Protein AF-A0A969JPN0-F1 (afdb_monomer)

Foldseek 3Di:
DPQAPDPVRCVVQWDKDFDDDDNDTAKIKIFPHGDPQDTEIDIDGDPDDPDDPPVLVRVLVVVVVCVVVVHDHDYDQPDVVSVVSCVVNPDDDPDDDDDDDDDDDPVVVVVVVVVVVVVVVVVVD

Sequence (125 aa):
MVNFSSPHDFVERGFGYCVLYGEDIVSIASTFAVCKRESKSKSTRRRNTRAKGWQQQQARNWLSTRLENGLDPNWDAATEKSGSLAKKLGYTPQGTYTMIAYIKIRSFYWLLYSLRMIRKAFRNR

Nearest PDB structures (foldseek):
  3g3s-assembly1_A  TM=9.272E-01  e=4.070E-05  Streptococcus suis 89/1591
  7b3a-assembly1_A  TM=8.848E-01  e=1.261E-04  Paenibacillus larvae subsp. larvae
  6wqc-assembly1_A  TM=7.894E-01  e=1.451E-01  Legionella hackeliae
  7wx7-assembly1_A  TM=6.870E-01  e=1.893E-01  Legionella pneumophila
  8xbp-assembly1_Q  TM=7.457E-01  e=1.140E+00  Arabidopsis thaliana

Structure (mmCIF, N/CA/C/O backbone):
data_AF-A0A969JPN0-F1
#
_entry.id   AF-A0A969JPN0-F1
#
loop_
_atom_site.group_PDB
_atom_site.id
_atom_site.type_symbol
_atom_site.label_atom_id
_atom_site.label_alt_id
_atom_site.label_comp_id
_atom_site.label_asym_id
_atom_site.label_entity_id
_atom_site.label_seq_id
_atom_site.pdbx_PDB_ins_code
_atom_site.Cartn_x
_atom_site.Cartn_y
_atom_site.Cartn_z
_atom_site.occupancy
_atom_site.B_iso_or_equiv
_atom_site.auth_seq_id
_atom_site.auth_comp_id
_atom_site.auth_asym_id
_atom_site.auth_atom_id
_atom_site.pdbx_PDB_model_num
ATOM 1 N N . MET A 1 1 ? -4.122 11.412 -9.863 1.00 44.19 1 MET A N 1
ATOM 2 C CA . MET A 1 1 ? -3.870 10.025 -10.299 1.00 44.19 1 MET A CA 1
ATOM 3 C C . MET A 1 1 ? -5.168 9.276 -10.112 1.00 44.19 1 MET A C 1
ATOM 5 O O . MET A 1 1 ? -5.619 9.178 -8.977 1.00 44.19 1 MET A O 1
ATOM 9 N N . VAL A 1 2 ? -5.803 8.867 -11.207 1.00 50.47 2 VAL A N 1
ATOM 10 C CA . VAL A 1 2 ? -6.911 7.910 -11.162 1.00 50.47 2 VAL A CA 1
ATOM 11 C C . VAL A 1 2 ? -6.283 6.587 -11.572 1.00 50.47 2 VAL A C 1
ATOM 13 O O . VAL A 1 2 ? -5.691 6.509 -12.644 1.00 50.47 2 VAL A O 1
ATOM 16 N N . ASN A 1 3 ? -6.281 5.608 -10.672 1.00 69.88 3 ASN A N 1
ATOM 17 C CA . ASN A 1 3 ? -5.551 4.357 -10.895 1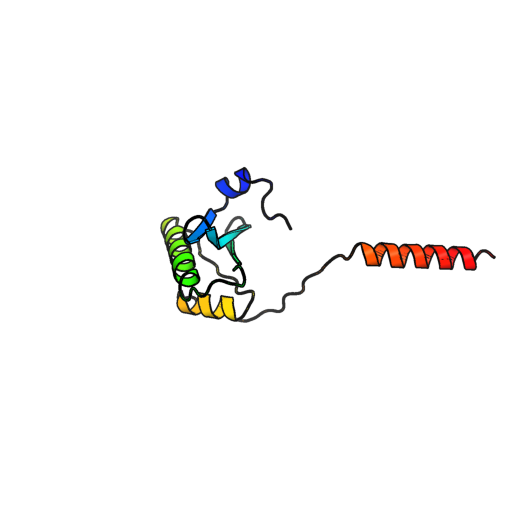.00 69.88 3 ASN A CA 1
ATOM 18 C C . ASN A 1 3 ? -6.358 3.329 -11.707 1.00 69.88 3 ASN A C 1
ATOM 20 O O . ASN A 1 3 ? -5.810 2.312 -12.115 1.00 69.88 3 ASN A O 1
ATOM 24 N N . PHE A 1 4 ? -7.637 3.623 -11.950 1.00 78.06 4 PHE A N 1
ATOM 25 C CA . PHE A 1 4 ? -8.586 2.818 -12.713 1.00 78.06 4 PHE A CA 1
ATOM 26 C C . PHE A 1 4 ? -9.398 3.737 -13.623 1.00 78.06 4 PHE A C 1
ATOM 28 O O . PHE A 1 4 ? -9.657 4.890 -13.273 1.00 78.06 4 PHE A O 1
ATOM 35 N N . SER A 1 5 ? -9.789 3.235 -14.784 1.00 82.62 5 SER A N 1
ATOM 36 C CA . SER A 1 5 ? -10.518 3.995 -15.805 1.00 82.62 5 SER A CA 1
ATOM 37 C C . SER A 1 5 ? -11.986 4.207 -15.427 1.00 82.62 5 SER A C 1
ATOM 39 O O . SER A 1 5 ? -12.606 5.171 -15.870 1.00 82.62 5 SER A O 1
ATOM 41 N N . SER A 1 6 ? -12.548 3.322 -14.600 1.00 85.06 6 SER A N 1
ATOM 42 C CA . SER A 1 6 ? -13.929 3.380 -14.116 1.00 85.06 6 SER A CA 1
ATOM 43 C C . SER A 1 6 ? -14.110 2.524 -12.848 1.00 85.06 6 SER A C 1
ATOM 45 O O . SER A 1 6 ? -13.222 1.741 -12.499 1.00 85.06 6 SER A O 1
ATOM 47 N N . PRO A 1 7 ? -15.252 2.626 -12.143 1.00 83.19 7 PRO A N 1
ATOM 48 C CA . PRO A 1 7 ? -15.586 1.692 -11.067 1.00 83.19 7 PRO A CA 1
ATOM 49 C C . PRO A 1 7 ? -15.673 0.236 -11.544 1.00 83.19 7 PRO A C 1
ATOM 51 O O . PRO A 1 7 ? -15.237 -0.657 -10.830 1.00 83.19 7 PRO A O 1
ATOM 54 N N . HIS A 1 8 ? -16.177 0.001 -12.761 1.00 84.88 8 HIS A N 1
ATOM 55 C CA . HIS A 1 8 ? -16.235 -1.337 -13.361 1.00 84.88 8 HIS A CA 1
ATOM 56 C C . HIS A 1 8 ? -14.832 -1.927 -13.531 1.00 84.88 8 HIS A C 1
ATOM 58 O O . HIS A 1 8 ? -14.556 -3.042 -13.108 1.00 84.88 8 HIS A O 1
ATOM 64 N N . ASP A 1 9 ? -13.915 -1.114 -14.050 1.00 81.81 9 ASP A N 1
ATOM 65 C CA . ASP A 1 9 ? -12.512 -1.468 -14.243 1.00 81.81 9 ASP A CA 1
ATOM 66 C C . ASP A 1 9 ? -11.788 -1.779 -12.914 1.00 81.81 9 ASP A C 1
ATOM 68 O O . ASP A 1 9 ? -10.900 -2.631 -12.860 1.00 81.81 9 ASP A O 1
ATOM 72 N N . PHE A 1 10 ? -12.193 -1.132 -11.813 1.00 82.00 10 PHE A N 1
ATOM 73 C CA . PHE A 1 10 ? -11.730 -1.482 -10.466 1.00 82.00 10 PHE A CA 1
ATOM 74 C C . PHE A 1 10 ? -12.276 -2.828 -9.986 1.00 82.00 10 PHE A C 1
ATOM 76 O O . PHE A 1 10 ? -11.529 -3.579 -9.369 1.00 82.00 10 PHE A O 1
ATOM 83 N N . VAL A 1 11 ? -13.549 -3.130 -10.249 1.00 83.38 11 VAL A N 1
ATOM 84 C CA . VAL A 1 11 ? -14.185 -4.395 -9.842 1.00 83.38 11 VAL A CA 1
ATOM 85 C C . VAL A 1 11 ? -13.606 -5.580 -10.618 1.00 83.38 11 VAL A C 1
ATOM 87 O O . VAL A 1 11 ? -13.413 -6.643 -10.040 1.00 83.38 11 VAL A O 1
ATOM 90 N N . GLU A 1 12 ? -13.286 -5.399 -11.901 1.00 82.50 12 GLU A N 1
ATOM 91 C CA . GLU A 1 12 ? -12.718 -6.461 -12.742 1.00 82.50 12 GLU A CA 1
ATOM 92 C C . GLU A 1 12 ? -11.255 -6.776 -12.420 1.00 82.50 12 GLU A C 1
ATOM 94 O O . GLU A 1 12 ? -10.840 -7.931 -12.480 1.00 82.50 12 GLU A O 1
ATOM 99 N N . ARG A 1 13 ? -10.442 -5.751 -12.131 1.00 77.50 13 ARG A N 1
ATOM 100 C CA . ARG A 1 13 ? -8.976 -5.904 -12.028 1.00 77.50 13 ARG A CA 1
ATOM 101 C C . ARG A 1 13 ? -8.431 -5.728 -10.619 1.00 77.50 13 ARG A C 1
ATOM 103 O O . ARG A 1 13 ? -7.261 -6.015 -10.369 1.00 77.50 13 ARG A O 1
ATOM 110 N N . GLY A 1 14 ? -9.235 -5.191 -9.716 1.00 79.19 14 GLY A N 1
ATOM 111 C CA . GLY A 1 14 ? -8.857 -4.870 -8.354 1.00 79.19 14 GLY A CA 1
ATOM 112 C C . GLY A 1 14 ? -9.861 -5.419 -7.356 1.00 79.19 14 GLY A C 1
ATOM 113 O O . GLY A 1 14 ? -10.819 -6.107 -7.675 1.00 79.19 14 GLY A O 1
ATOM 114 N N . PHE A 1 15 ? -9.596 -5.120 -6.097 1.00 75.56 15 PHE A N 1
ATOM 115 C CA . PHE A 1 15 ? -10.488 -5.430 -4.993 1.00 75.56 15 PHE A CA 1
ATOM 116 C C . PHE A 1 15 ? -10.136 -4.540 -3.805 1.00 75.56 15 PHE A C 1
ATOM 118 O O . PHE A 1 15 ? -9.047 -3.944 -3.735 1.00 75.56 15 PHE A O 1
ATOM 125 N N . GLY A 1 16 ? -11.062 -4.434 -2.861 1.00 75.12 16 GLY A N 1
ATOM 126 C CA . GLY A 1 16 ? -10.858 -3.692 -1.632 1.00 75.12 16 GLY A CA 1
ATOM 127 C C . GLY A 1 16 ? -11.784 -4.167 -0.529 1.00 75.12 16 GLY A C 1
ATOM 128 O O . GLY A 1 16 ? -12.844 -4.726 -0.779 1.00 75.12 16 GLY A O 1
ATOM 129 N N . TYR A 1 17 ? -11.363 -3.911 0.699 1.00 72.69 17 TYR A N 1
ATOM 130 C CA . TYR A 1 17 ? -12.124 -4.171 1.905 1.00 72.69 17 TYR A CA 1
ATOM 131 C C . TYR A 1 17 ? -12.330 -2.861 2.639 1.00 72.69 17 TYR A C 1
ATOM 133 O O . TYR A 1 17 ? -11.481 -1.964 2.606 1.00 72.69 17 TYR A O 1
ATOM 141 N N . CYS A 1 18 ? -13.446 -2.770 3.341 1.00 77.56 18 CYS A N 1
ATOM 142 C CA . CYS A 1 18 ? -13.673 -1.716 4.306 1.00 77.56 18 CYS A CA 1
ATOM 143 C C . CYS A 1 18 ? -14.083 -2.325 5.641 1.00 77.56 18 CYS A C 1
ATOM 145 O O . CYS A 1 18 ? -14.470 -3.492 5.708 1.00 77.56 18 CYS A O 1
ATOM 147 N N . VAL A 1 19 ? -13.972 -1.540 6.710 1.00 75.56 19 VAL A N 1
ATOM 148 C CA . VAL A 1 19 ? -14.581 -1.898 7.991 1.00 75.56 19 VAL A CA 1
ATOM 149 C C . VAL A 1 19 ? -15.613 -0.853 8.339 1.00 75.56 19 VAL A C 1
ATOM 151 O O . VAL A 1 19 ? -15.331 0.350 8.290 1.00 75.56 19 VAL A O 1
ATOM 154 N N . LEU A 1 20 ? -16.787 -1.356 8.698 1.00 78.25 20 LEU A N 1
ATOM 155 C CA . LEU A 1 20 ? -17.931 -0.592 9.148 1.00 78.25 20 LEU A CA 1
ATOM 156 C C . LEU A 1 20 ? -17.958 -0.543 10.679 1.00 78.25 20 LEU A C 1
ATOM 158 O O . LEU A 1 20 ? -17.640 -1.527 11.349 1.00 78.25 20 LEU A O 1
ATOM 162 N N . TYR A 1 21 ? -18.327 0.607 11.231 1.00 76.81 21 TYR A N 1
ATOM 163 C CA . TYR A 1 21 ? -18.724 0.756 12.628 1.00 76.81 21 TYR A CA 1
ATOM 164 C C . TYR A 1 21 ? -20.126 1.365 12.635 1.00 76.81 21 TYR A C 1
ATOM 166 O O . TYR A 1 21 ? -20.282 2.559 12.391 1.00 76.81 21 TYR A O 1
ATOM 174 N N . GLY A 1 22 ? -21.145 0.528 12.841 1.00 89.31 22 GLY A N 1
ATOM 175 C CA . GLY A 1 22 ? -22.522 0.895 12.504 1.00 89.31 22 GLY A CA 1
ATOM 176 C C . GLY A 1 22 ? -22.676 1.044 10.989 1.00 89.31 22 GLY A C 1
ATOM 177 O O . GLY A 1 22 ? -22.231 0.177 10.240 1.00 89.31 22 GLY A O 1
ATOM 178 N N . GLU A 1 23 ? -23.254 2.159 10.547 1.00 89.06 23 GLU A N 1
ATOM 179 C CA . GLU A 1 23 ? -23.403 2.497 9.122 1.00 89.06 23 GLU A CA 1
ATOM 180 C C . GLU A 1 23 ? -22.172 3.224 8.543 1.00 89.06 23 GLU A C 1
ATOM 182 O O . GLU A 1 23 ? -22.066 3.425 7.333 1.00 89.06 23 GLU A O 1
ATOM 187 N N . ASP A 1 24 ? -21.203 3.593 9.389 1.00 75.88 24 ASP A N 1
ATOM 188 C CA . ASP A 1 24 ? -20.049 4.391 8.983 1.00 75.88 24 ASP A CA 1
ATOM 189 C C . ASP A 1 24 ? -18.859 3.541 8.526 1.00 75.88 24 ASP A C 1
ATOM 191 O O . ASP A 1 24 ? -18.368 2.665 9.243 1.00 75.88 24 ASP A O 1
ATOM 195 N N . ILE A 1 25 ? -18.278 3.899 7.377 1.00 80.50 25 ILE A N 1
ATOM 196 C CA . ILE A 1 25 ? -16.986 3.362 6.931 1.00 80.50 25 ILE A CA 1
ATOM 197 C C . ILE A 1 25 ? -15.849 4.019 7.725 1.00 80.50 25 ILE A C 1
ATOM 199 O O . ILE A 1 25 ? -15.518 5.194 7.532 1.00 80.50 25 ILE A O 1
ATOM 203 N N . VAL A 1 26 ? -15.184 3.243 8.585 1.00 74.75 26 VAL A N 1
ATOM 204 C CA . VAL A 1 26 ? -14.099 3.741 9.456 1.00 74.75 26 VAL A CA 1
ATOM 205 C C . VAL A 1 26 ? -12.693 3.421 8.949 1.00 74.75 26 VAL A C 1
ATOM 207 O O . VAL A 1 26 ? -11.716 4.034 9.397 1.00 74.75 26 VAL A O 1
ATOM 210 N N . SER A 1 27 ? -12.563 2.479 8.012 1.00 64.12 27 SER A N 1
ATOM 211 C CA . SER A 1 27 ? -11.291 2.123 7.377 1.00 64.12 27 SER A CA 1
ATOM 212 C C . SER A 1 27 ? -11.514 1.480 6.015 1.00 64.12 27 SER A C 1
ATOM 214 O O . SER A 1 27 ? -12.497 0.773 5.829 1.00 64.12 27 SER A O 1
ATOM 216 N N . ILE A 1 28 ? -10.569 1.694 5.096 1.00 70.12 28 ILE A N 1
ATOM 217 C CA . ILE A 1 28 ? -10.548 1.072 3.768 1.00 70.12 28 ILE A CA 1
ATOM 218 C C . ILE A 1 28 ? -9.126 0.577 3.473 1.00 70.12 28 ILE A C 1
ATOM 220 O O . ILE A 1 28 ? -8.140 1.257 3.790 1.00 70.12 28 ILE A O 1
ATOM 224 N N . ALA A 1 29 ? -9.024 -0.587 2.843 1.00 69.69 29 ALA A N 1
ATOM 225 C CA . ALA A 1 29 ? -7.834 -1.084 2.169 1.00 69.69 29 ALA A CA 1
ATOM 226 C C . ALA A 1 29 ? -8.232 -1.466 0.742 1.00 69.69 29 ALA A C 1
ATOM 228 O O . ALA A 1 29 ? -9.058 -2.349 0.549 1.00 69.69 29 ALA A O 1
ATOM 229 N N . SER A 1 30 ? -7.674 -0.791 -0.259 1.00 75.25 30 SER A N 1
ATOM 230 C CA . SER A 1 30 ? -8.008 -1.050 -1.663 1.00 75.25 30 SER A CA 1
ATOM 231 C C . SER A 1 30 ? -6.763 -1.282 -2.498 1.00 75.25 30 SER A C 1
ATOM 233 O O . SER A 1 30 ? -5.656 -0.860 -2.136 1.00 75.25 30 SER A O 1
ATOM 235 N N . THR A 1 31 ? -6.961 -1.952 -3.628 1.00 70.88 31 THR A N 1
ATOM 236 C CA . THR A 1 31 ? -5.949 -2.059 -4.671 1.00 70.88 31 THR A CA 1
ATOM 237 C C . THR A 1 31 ? -5.652 -0.664 -5.213 1.00 70.88 31 THR A C 1
ATOM 239 O O . THR A 1 31 ? -6.516 0.013 -5.757 1.00 70.88 31 THR A O 1
ATOM 242 N N . PHE A 1 32 ? -4.420 -0.214 -5.011 1.00 65.94 32 PHE A N 1
ATOM 243 C CA . PHE A 1 32 ? -3.904 1.066 -5.460 1.00 65.94 32 PHE A CA 1
ATOM 244 C C . PHE A 1 32 ? -3.452 1.021 -6.916 1.00 65.94 32 PHE A C 1
ATOM 246 O O . PHE A 1 32 ? -3.670 1.993 -7.612 1.00 65.94 32 PHE A O 1
ATOM 253 N N . ALA A 1 33 ? -2.839 -0.056 -7.397 1.00 60.81 33 ALA A N 1
ATOM 254 C CA . ALA A 1 33 ? -2.430 -0.179 -8.799 1.00 60.81 33 ALA A CA 1
ATOM 255 C C . ALA A 1 33 ? -2.433 -1.650 -9.209 1.00 60.81 33 ALA A C 1
ATOM 257 O O . ALA A 1 33 ? -2.227 -2.497 -8.343 1.00 60.81 33 ALA A O 1
ATOM 258 N N . VAL A 1 34 ? -2.635 -1.934 -10.497 1.00 55.53 34 VAL A N 1
ATOM 259 C CA . VAL A 1 34 ? -2.584 -3.281 -11.087 1.00 55.53 34 VAL A CA 1
ATOM 260 C C . VAL A 1 34 ? -1.563 -3.274 -12.224 1.00 55.53 34 VAL A C 1
ATOM 262 O O . VAL A 1 34 ? -1.734 -2.559 -13.209 1.00 55.53 34 VAL A O 1
ATOM 265 N N . CYS A 1 35 ? -0.506 -4.065 -12.089 1.00 47.16 35 CYS A N 1
ATOM 266 C CA . CYS A 1 35 ? 0.473 -4.387 -13.125 1.00 47.16 35 CYS A CA 1
ATOM 267 C C . CYS A 1 35 ? 0.332 -5.871 -13.491 1.00 47.16 35 CYS A C 1
ATOM 269 O O . CYS A 1 35 ? -0.087 -6.666 -12.655 1.00 47.16 35 CYS A O 1
ATOM 271 N N . LYS A 1 36 ? 0.744 -6.270 -14.707 1.00 39.97 36 LYS A N 1
ATOM 272 C CA . LYS A 1 36 ? 0.642 -7.651 -15.249 1.00 39.97 36 LYS A CA 1
ATOM 273 C C . LYS A 1 36 ? 1.198 -8.778 -14.346 1.00 39.97 36 LYS A C 1
ATOM 275 O O . LYS A 1 36 ? 0.983 -9.941 -14.663 1.00 39.97 36 LYS A O 1
ATOM 280 N N . ARG A 1 37 ? 1.909 -8.454 -13.260 1.00 33.56 37 ARG A N 1
ATOM 281 C CA . ARG A 1 37 ? 2.405 -9.392 -12.238 1.00 33.56 37 ARG A CA 1
ATOM 282 C C . ARG A 1 37 ? 2.171 -8.957 -10.786 1.00 33.56 37 ARG A C 1
ATOM 284 O O . ARG A 1 37 ? 2.425 -9.747 -9.891 1.00 33.56 37 ARG A O 1
ATOM 291 N N . GLU A 1 38 ? 1.717 -7.730 -10.525 1.00 36.47 38 GLU A N 1
ATOM 292 C CA . GLU A 1 38 ? 1.737 -7.164 -9.170 1.00 36.47 38 GLU A CA 1
ATOM 293 C C . GLU A 1 38 ? 0.648 -6.115 -8.984 1.00 36.47 38 GLU A C 1
ATOM 295 O O . GLU A 1 38 ? 0.493 -5.217 -9.810 1.00 36.47 38 GLU A O 1
ATOM 300 N N . SER A 1 39 ? -0.053 -6.150 -7.856 1.00 39.25 39 SER A N 1
ATOM 301 C CA . SER A 1 39 ? -0.970 -5.078 -7.479 1.00 39.25 39 SER A CA 1
ATOM 302 C C . SER A 1 39 ? -0.600 -4.474 -6.123 1.00 39.25 39 SER A C 1
ATOM 304 O O . SER A 1 39 ? -0.384 -5.197 -5.154 1.00 39.25 39 SER A O 1
ATOM 306 N N . LYS A 1 40 ? -0.525 -3.145 -6.018 1.00 46.62 40 LYS A N 1
ATOM 307 C CA . LYS A 1 40 ? -0.141 -2.435 -4.776 1.00 46.62 40 LYS A CA 1
ATOM 308 C C . LYS A 1 40 ? -1.378 -2.121 -3.937 1.00 46.62 40 LYS A C 1
ATOM 310 O O . LYS A 1 40 ? -2.434 -1.919 -4.522 1.00 46.62 40 LYS A O 1
ATOM 315 N N . SER A 1 41 ? -1.291 -2.050 -2.607 1.00 47.81 41 SER A N 1
ATOM 316 C CA . SER A 1 41 ? -2.421 -1.684 -1.727 1.00 47.81 41 SER A CA 1
ATOM 317 C C . SER A 1 41 ? -2.217 -0.316 -1.067 1.00 47.81 41 SER A C 1
ATOM 319 O O . SER A 1 41 ? -1.092 0.097 -0.786 1.00 47.81 41 SER A O 1
ATOM 321 N N . LYS A 1 42 ? -3.306 0.428 -0.833 1.00 43.38 42 LYS A N 1
ATOM 322 C CA . LYS A 1 42 ? -3.282 1.695 -0.083 1.00 43.38 42 LYS A CA 1
ATOM 323 C C . LYS A 1 42 ? -4.350 1.663 1.002 1.00 43.38 42 LYS A C 1
ATOM 325 O O . LYS A 1 42 ? -5.526 1.437 0.720 1.00 43.38 42 LYS A O 1
ATOM 330 N N . SER A 1 43 ? -3.930 1.900 2.244 1.00 47.66 43 SER A N 1
ATOM 331 C CA . SER A 1 43 ? -4.820 2.030 3.398 1.00 47.66 43 SER A CA 1
ATOM 332 C C . SER A 1 43 ? -4.865 3.484 3.865 1.00 47.66 43 SER A C 1
ATOM 334 O O . SER A 1 43 ? -3.829 4.130 4.035 1.00 47.66 43 SER A O 1
ATOM 336 N N . THR A 1 44 ? -6.071 4.011 4.060 1.00 47.03 44 THR A N 1
ATOM 337 C CA . THR A 1 44 ? -6.320 5.380 4.537 1.00 47.03 44 THR A CA 1
ATOM 338 C C . THR A 1 44 ? -7.301 5.354 5.706 1.00 47.03 44 THR A C 1
ATOM 340 O O . THR A 1 44 ? -8.299 4.639 5.671 1.00 47.03 44 THR A O 1
ATOM 343 N N . ARG A 1 45 ? -7.013 6.142 6.753 1.00 46.09 45 ARG A N 1
ATOM 344 C CA . ARG A 1 45 ? -7.795 6.229 8.000 1.00 46.09 45 ARG A CA 1
ATOM 345 C C . ARG A 1 45 ? -8.399 7.626 8.161 1.00 46.09 45 ARG A C 1
ATOM 347 O O . ARG A 1 45 ? -7.692 8.618 7.984 1.00 46.09 45 ARG A O 1
ATOM 354 N N . ARG A 1 46 ? -9.666 7.711 8.585 1.00 40.97 46 ARG A N 1
ATOM 355 C CA . ARG A 1 46 ? -10.288 8.965 9.053 1.00 40.97 46 ARG A CA 1
ATOM 356 C C . ARG A 1 46 ? -9.818 9.268 10.487 1.00 40.97 46 ARG A C 1
ATOM 358 O O . ARG A 1 46 ? -9.776 8.384 11.335 1.00 40.97 46 ARG A O 1
ATOM 365 N N . ARG A 1 47 ? -9.431 10.520 10.752 1.00 43.00 47 ARG A N 1
ATOM 366 C CA . ARG A 1 47 ? -8.608 10.970 11.903 1.00 43.00 47 ARG A CA 1
ATOM 367 C C . ARG A 1 47 ? -9.155 10.661 13.311 1.00 43.00 47 ARG A C 1
ATOM 369 O O . ARG A 1 47 ? -8.382 10.752 14.253 1.00 43.00 47 ARG A O 1
ATOM 376 N N . ASN A 1 48 ? -10.433 10.295 13.459 1.00 41.88 48 ASN A N 1
ATOM 377 C CA . ASN A 1 48 ? -11.147 10.383 14.741 1.00 41.88 48 ASN A CA 1
ATOM 378 C C . ASN A 1 48 ? -11.573 9.067 15.410 1.00 41.88 48 ASN A C 1
ATOM 380 O O . ASN A 1 48 ? -12.165 9.103 16.482 1.00 41.88 48 ASN A O 1
ATOM 384 N N . THR A 1 49 ? -11.285 7.897 14.845 1.00 46.59 49 THR A N 1
ATOM 385 C CA . THR A 1 49 ? -11.679 6.635 15.494 1.00 46.59 49 THR A CA 1
ATOM 386 C C . THR A 1 49 ? -10.577 6.137 16.428 1.00 46.59 49 THR A C 1
ATOM 388 O O . THR A 1 49 ? -9.403 6.190 16.080 1.00 46.59 49 THR A O 1
ATOM 391 N N . ARG A 1 50 ? -10.921 5.646 17.627 1.00 46.19 50 ARG A N 1
ATOM 392 C CA . ARG A 1 50 ? -10.008 5.044 18.631 1.00 46.19 50 ARG A CA 1
ATOM 393 C C . ARG A 1 50 ? -9.747 3.543 18.398 1.00 46.19 50 ARG A C 1
ATOM 395 O O . ARG A 1 50 ? -9.287 2.846 19.293 1.00 46.19 50 ARG A O 1
ATOM 402 N N . ALA A 1 51 ? -10.012 3.013 17.205 1.00 48.59 51 ALA A N 1
ATOM 403 C CA . ALA A 1 51 ? -9.888 1.579 16.945 1.00 48.59 51 ALA A CA 1
ATOM 404 C C . ALA A 1 51 ? -8.417 1.171 16.713 1.00 48.59 51 ALA A C 1
ATOM 406 O O . ALA A 1 51 ? -7.825 1.466 15.662 1.00 48.59 51 ALA A O 1
ATOM 407 N N . LYS A 1 52 ? -7.807 0.531 17.717 1.00 50.41 52 LYS A N 1
ATOM 408 C CA . LYS A 1 52 ? -6.548 -0.223 17.602 1.00 50.41 52 LYS A CA 1
ATOM 409 C C . LYS A 1 52 ? -6.899 -1.633 17.088 1.00 50.41 52 LYS A C 1
ATOM 411 O O . LYS A 1 52 ? -7.778 -2.270 17.644 1.00 50.41 52 LYS A O 1
ATOM 416 N N . GLY A 1 53 ? -6.260 -2.100 16.009 1.00 57.62 53 GLY A N 1
ATOM 417 C CA . GLY A 1 53 ? -6.365 -3.494 15.523 1.00 57.62 53 GLY A CA 1
ATOM 418 C C . GLY A 1 53 ? -7.083 -3.717 14.181 1.00 57.62 53 GLY A C 1
ATOM 419 O O . GLY A 1 53 ? -6.769 -4.665 13.470 1.00 57.62 53 GLY A O 1
ATOM 420 N N . TRP A 1 54 ? -7.961 -2.811 13.747 1.00 63.12 54 TRP A N 1
ATOM 421 C CA . TRP A 1 54 ? -8.818 -3.038 12.567 1.00 63.12 54 TRP A CA 1
ATOM 422 C C . TRP A 1 54 ? -8.049 -3.011 11.239 1.00 63.12 54 TRP A C 1
ATOM 424 O O . TRP A 1 54 ? -8.406 -3.685 10.276 1.00 63.12 54 TRP A O 1
ATOM 434 N N . GLN A 1 55 ? -6.952 -2.254 11.191 1.00 61.28 55 GLN A N 1
ATOM 435 C CA . GLN A 1 55 ? -6.040 -2.244 10.044 1.00 61.28 55 GLN A CA 1
ATOM 436 C C . GLN A 1 55 ? -5.309 -3.579 9.892 1.00 61.28 55 GLN A C 1
ATOM 438 O O . GLN A 1 55 ? -5.070 -4.024 8.777 1.00 61.28 55 GLN A O 1
ATOM 443 N N . GLN A 1 56 ? -4.992 -4.234 11.011 1.00 65.06 56 GLN A N 1
ATOM 444 C CA . GLN A 1 56 ? -4.326 -5.529 11.002 1.00 65.06 56 GLN A CA 1
ATOM 445 C C . GLN A 1 56 ? -5.280 -6.629 10.543 1.00 65.06 56 GLN A C 1
ATOM 447 O O . GLN A 1 56 ? -4.881 -7.454 9.730 1.00 65.06 56 GLN A O 1
ATOM 452 N N . GLN A 1 57 ? -6.544 -6.599 10.977 1.00 72.00 57 GLN A N 1
ATOM 453 C CA . GLN A 1 57 ? -7.543 -7.558 10.502 1.00 72.00 57 GLN A CA 1
ATOM 454 C C . GLN A 1 57 ? -7.819 -7.412 8.999 1.00 72.00 57 GLN A C 1
ATOM 456 O O . GLN A 1 57 ? -7.795 -8.401 8.276 1.00 72.00 57 GLN A O 1
ATOM 461 N N . GLN A 1 58 ? -8.008 -6.185 8.502 1.00 68.00 58 GLN A N 1
ATOM 462 C CA . GLN A 1 58 ? -8.195 -5.955 7.061 1.00 68.00 58 GLN A CA 1
ATOM 463 C C . GLN A 1 58 ? -6.996 -6.409 6.238 1.00 68.00 58 GLN A C 1
ATOM 465 O O . GLN A 1 58 ? -7.166 -7.041 5.201 1.00 68.00 58 GLN A O 1
ATOM 470 N N . ALA A 1 59 ? -5.785 -6.085 6.692 1.00 68.06 59 ALA A N 1
ATOM 471 C CA . ALA A 1 59 ? -4.587 -6.461 5.965 1.00 68.06 59 ALA A CA 1
ATOM 472 C C . ALA A 1 59 ? -4.371 -7.984 5.960 1.00 68.06 59 ALA A C 1
ATOM 474 O O . ALA A 1 59 ? -3.906 -8.517 4.958 1.00 68.06 59 ALA A O 1
ATOM 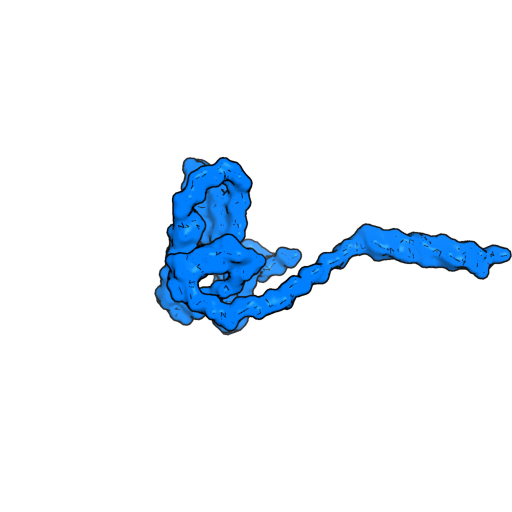475 N N . ARG A 1 60 ? -4.779 -8.691 7.025 1.00 75.69 60 ARG A N 1
ATOM 476 C CA . ARG A 1 60 ? -4.815 -10.162 7.064 1.00 75.69 60 ARG A CA 1
ATOM 477 C C . ARG A 1 60 ? -5.825 -10.744 6.077 1.00 75.69 60 ARG A C 1
ATOM 479 O O . ARG A 1 60 ? -5.452 -11.623 5.313 1.00 75.69 60 ARG A O 1
ATOM 486 N N . ASN A 1 61 ? -7.057 -10.232 6.038 1.00 75.06 61 ASN A N 1
ATOM 487 C CA . ASN A 1 61 ? -8.073 -10.715 5.091 1.00 75.06 61 ASN A CA 1
ATOM 488 C C . ASN A 1 61 ? -7.638 -10.496 3.632 1.00 75.06 61 ASN A C 1
ATOM 490 O O . ASN A 1 61 ? -7.789 -11.382 2.793 1.00 75.06 61 ASN A O 1
ATOM 494 N N . TRP A 1 62 ? -7.044 -9.335 3.342 1.00 72.06 62 TRP A N 1
ATOM 495 C CA . TRP A 1 62 ? -6.486 -9.028 2.026 1.00 72.06 62 TRP A CA 1
ATOM 496 C C . TRP A 1 62 ? -5.344 -9.976 1.642 1.00 72.06 62 TRP A C 1
ATOM 498 O O . TRP A 1 62 ? -5.298 -10.455 0.511 1.00 72.06 62 TRP A O 1
ATOM 508 N N . LEU A 1 63 ? -4.448 -10.268 2.590 1.00 76.06 63 LEU A N 1
ATOM 509 C CA . LEU A 1 63 ? -3.340 -11.197 2.391 1.00 76.06 63 LEU A CA 1
ATOM 510 C C . LEU A 1 63 ? -3.839 -12.621 2.116 1.00 76.06 63 LEU A C 1
ATOM 512 O O . LEU A 1 63 ? -3.402 -13.225 1.142 1.00 76.06 63 LEU A O 1
ATOM 516 N N . SER A 1 64 ? -4.785 -13.116 2.923 1.00 78.38 64 SER A N 1
ATOM 517 C CA . SER A 1 64 ? -5.395 -14.444 2.746 1.00 78.38 64 SER A CA 1
ATOM 518 C C . SER A 1 64 ? -6.003 -14.585 1.356 1.00 78.38 64 SER A C 1
ATOM 520 O O . SER A 1 64 ? -5.644 -15.488 0.610 1.00 78.38 64 SER A O 1
ATOM 522 N N . THR A 1 65 ? -6.814 -13.603 0.950 1.00 76.56 65 THR A N 1
ATOM 523 C CA . THR A 1 65 ? -7.494 -13.629 -0.352 1.00 76.56 65 THR A CA 1
ATOM 524 C C . THR A 1 65 ? -6.499 -13.650 -1.513 1.00 76.56 65 THR A C 1
ATOM 526 O O . THR A 1 65 ? -6.738 -14.301 -2.525 1.00 76.56 65 THR A O 1
ATOM 529 N N . ARG A 1 66 ? -5.358 -12.958 -1.406 1.00 71.06 66 ARG A N 1
ATOM 530 C CA . ARG A 1 66 ? -4.325 -13.027 -2.449 1.00 71.06 66 ARG A CA 1
ATOM 531 C C . ARG A 1 66 ? -3.658 -14.382 -2.537 1.00 71.06 66 ARG A C 1
ATOM 533 O O . ARG A 1 66 ? -3.517 -14.897 -3.641 1.00 71.06 66 ARG A O 1
ATOM 540 N N . LEU A 1 67 ? -3.262 -14.925 -1.391 1.00 79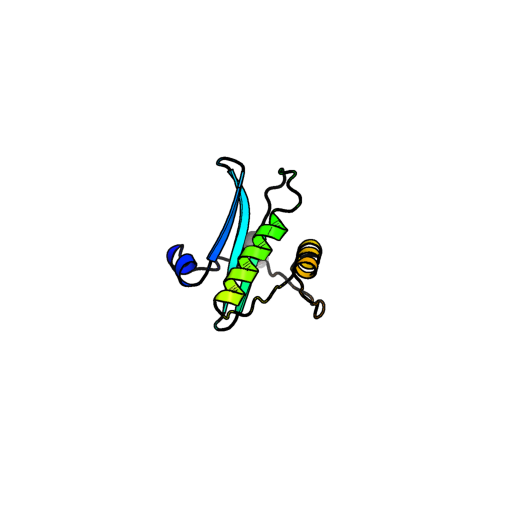.94 67 LEU A N 1
ATOM 541 C CA . LEU A 1 67 ? -2.600 -16.222 -1.326 1.00 79.94 67 LEU A CA 1
ATOM 542 C C . LEU A 1 67 ? -3.518 -17.329 -1.858 1.00 79.94 67 LEU A C 1
ATOM 544 O O . LEU A 1 67 ? -3.077 -18.145 -2.660 1.00 79.94 67 LEU A O 1
ATOM 548 N N . GLU A 1 68 ? -4.803 -17.297 -1.497 1.00 82.50 68 GLU A N 1
ATOM 549 C CA . GLU A 1 68 ? -5.828 -18.225 -1.998 1.00 82.50 68 GLU A CA 1
ATOM 550 C C . GLU A 1 68 ? -6.012 -18.144 -3.522 1.00 82.50 68 GLU A C 1
ATOM 552 O O . GLU A 1 68 ? -6.247 -19.159 -4.168 1.00 82.50 68 GLU A O 1
ATOM 557 N N . ASN A 1 69 ? -5.845 -16.957 -4.113 1.00 75.75 69 ASN A N 1
ATOM 558 C CA . ASN A 1 69 ? -5.930 -16.746 -5.562 1.00 75.75 69 ASN A CA 1
ATOM 559 C C . ASN A 1 69 ? -4.576 -16.893 -6.289 1.00 75.75 69 ASN A C 1
ATOM 561 O O . ASN A 1 69 ? -4.466 -16.523 -7.458 1.00 75.75 69 ASN A O 1
ATOM 565 N N . GLY A 1 70 ? -3.530 -17.393 -5.616 1.00 74.62 70 GLY A N 1
ATOM 566 C CA . GLY A 1 70 ? -2.201 -17.589 -6.210 1.00 74.62 70 GLY A CA 1
ATOM 567 C C . GLY A 1 70 ? -1.475 -16.290 -6.588 1.00 74.62 70 GLY A C 1
ATOM 568 O O . GLY A 1 70 ? -0.592 -16.302 -7.445 1.00 74.62 70 GLY A O 1
ATOM 569 N N . LEU A 1 71 ? -1.854 -15.161 -5.982 1.00 72.81 71 LEU A N 1
ATOM 570 C CA . LEU A 1 71 ? -1.288 -13.842 -6.260 1.00 72.81 71 LEU A CA 1
ATOM 571 C C . LEU A 1 71 ? -0.187 -13.489 -5.259 1.00 72.81 71 LEU A C 1
ATOM 573 O O . LEU A 1 71 ? -0.385 -13.600 -4.050 1.00 72.81 71 LEU A O 1
ATOM 577 N N . ASP A 1 72 ? 0.929 -12.952 -5.756 1.00 71.56 72 ASP A N 1
ATOM 578 C CA . ASP A 1 72 ? 2.016 -12.440 -4.918 1.00 71.56 72 ASP A CA 1
ATOM 579 C C . ASP A 1 72 ? 1.570 -11.166 -4.161 1.00 71.56 72 ASP A C 1
ATOM 581 O O . ASP A 1 72 ? 1.181 -10.151 -4.773 1.00 71.56 72 ASP A O 1
ATOM 585 N N . PRO A 1 73 ? 1.549 -11.178 -2.818 1.00 71.62 73 PRO A N 1
ATOM 586 C CA . PRO A 1 73 ? 1.048 -10.065 -2.037 1.00 71.62 73 PRO A CA 1
ATOM 587 C C . PRO A 1 73 ? 2.138 -9.021 -1.759 1.00 71.62 73 PRO A C 1
ATOM 589 O O . PRO A 1 73 ? 2.385 -8.656 -0.619 1.00 71.62 73 PRO A O 1
ATOM 592 N N . ASN A 1 74 ? 2.765 -8.466 -2.796 1.00 73.62 74 ASN A N 1
ATOM 593 C CA . ASN A 1 74 ? 3.797 -7.443 -2.601 1.00 73.62 74 ASN A CA 1
ATOM 594 C C . ASN A 1 74 ? 3.288 -6.219 -1.814 1.00 73.62 74 ASN A C 1
ATOM 596 O O . ASN A 1 74 ? 2.239 -5.638 -2.123 1.00 73.62 74 ASN A O 1
ATOM 600 N N . TRP A 1 75 ? 4.059 -5.816 -0.796 1.00 75.75 75 TRP A N 1
ATOM 601 C CA . TRP A 1 75 ? 3.729 -4.719 0.116 1.00 75.75 75 TRP A CA 1
ATOM 602 C C . TRP A 1 75 ? 4.776 -3.606 0.053 1.00 75.75 75 TRP A C 1
ATOM 604 O O . TRP A 1 75 ? 5.930 -3.793 0.426 1.00 75.75 75 TRP A O 1
ATOM 614 N N . ASP A 1 76 ? 4.3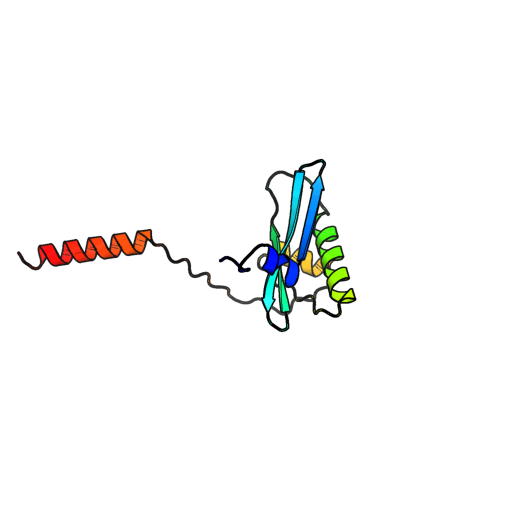44 -2.414 -0.356 1.00 79.94 76 ASP A N 1
ATOM 615 C CA . ASP A 1 76 ? 5.194 -1.230 -0.477 1.00 79.94 76 ASP A CA 1
ATOM 616 C C . ASP A 1 76 ? 4.854 -0.219 0.632 1.00 79.94 76 ASP A C 1
ATOM 618 O O . ASP A 1 76 ? 3.770 0.379 0.679 1.00 79.94 76 ASP A O 1
ATOM 622 N N . ALA A 1 77 ? 5.759 -0.082 1.600 1.00 79.00 77 ALA A N 1
ATOM 623 C CA . ALA A 1 77 ? 5.528 0.707 2.799 1.00 79.00 77 ALA A CA 1
ATOM 624 C C . ALA A 1 77 ? 5.908 2.182 2.595 1.00 79.00 77 ALA A C 1
ATOM 626 O O . ALA A 1 77 ? 7.004 2.609 2.936 1.00 79.00 77 ALA A O 1
ATOM 627 N N . ALA A 1 78 ? 4.947 3.001 2.159 1.00 76.38 78 ALA A N 1
ATOM 628 C CA . ALA A 1 78 ? 5.153 4.446 1.971 1.00 76.38 78 ALA A CA 1
ATOM 629 C C . ALA A 1 78 ? 5.417 5.252 3.268 1.00 76.38 78 ALA A C 1
ATOM 631 O O . ALA A 1 78 ? 5.744 6.433 3.206 1.00 76.38 78 ALA A O 1
ATOM 632 N N . THR A 1 79 ? 5.207 4.662 4.450 1.00 75.69 79 THR A N 1
ATOM 633 C CA . THR A 1 79 ? 5.451 5.301 5.758 1.00 75.69 79 THR A CA 1
ATOM 634 C C . THR A 1 79 ? 5.903 4.265 6.783 1.00 75.69 79 THR A C 1
ATOM 636 O O . THR A 1 79 ? 5.531 3.094 6.683 1.00 75.69 79 THR A O 1
ATOM 639 N N . GLU A 1 80 ? 6.600 4.694 7.840 1.00 78.31 80 GLU A N 1
ATOM 640 C CA . GLU A 1 80 ? 7.012 3.817 8.952 1.00 78.31 80 GLU A CA 1
ATOM 641 C C . GLU A 1 80 ? 5.834 3.096 9.625 1.00 78.31 80 GLU A C 1
ATOM 643 O O . GLU A 1 80 ? 5.950 1.942 10.042 1.00 78.31 80 GLU A O 1
ATOM 648 N N . LYS A 1 81 ? 4.664 3.747 9.692 1.00 72.94 81 LYS A N 1
ATOM 649 C CA . LYS A 1 81 ? 3.432 3.133 10.212 1.00 72.94 81 LYS A CA 1
ATOM 650 C C . LYS A 1 81 ? 2.965 1.976 9.326 1.00 72.94 81 LYS A C 1
ATOM 652 O O . LYS A 1 81 ? 2.584 0.934 9.856 1.00 72.94 81 LYS A O 1
ATOM 657 N N . SER A 1 82 ? 3.033 2.136 8.001 1.00 71.12 82 SER A N 1
ATOM 658 C CA . SER A 1 82 ? 2.754 1.051 7.047 1.00 71.12 82 SER A CA 1
ATOM 659 C C . SER A 1 82 ? 3.795 -0.065 7.160 1.00 71.12 82 SER A C 1
ATOM 661 O O . SER A 1 82 ? 3.431 -1.236 7.223 1.00 71.12 82 SER A O 1
ATOM 663 N N . GLY A 1 83 ? 5.079 0.282 7.299 1.00 81.69 83 GLY A N 1
ATOM 664 C CA . GLY A 1 83 ? 6.154 -0.697 7.492 1.00 81.69 83 GLY A CA 1
ATOM 665 C C . GLY A 1 83 ? 5.989 -1.510 8.778 1.00 81.69 83 GLY A C 1
ATOM 666 O O . GLY A 1 83 ? 6.155 -2.727 8.781 1.00 81.69 83 GLY A O 1
ATOM 667 N N . SER A 1 84 ? 5.573 -0.863 9.867 1.00 79.19 84 SER A N 1
ATOM 668 C CA . SER A 1 84 ? 5.266 -1.531 11.139 1.00 79.19 84 SER A CA 1
ATOM 669 C C . SER A 1 84 ? 4.081 -2.493 11.023 1.00 79.19 84 SER A C 1
ATOM 671 O O . SER A 1 84 ? 4.062 -3.529 11.686 1.00 79.19 84 SER A O 1
ATOM 673 N N . LEU A 1 85 ? 3.090 -2.168 10.187 1.00 75.00 85 LEU A N 1
ATOM 674 C CA . LEU A 1 85 ? 1.973 -3.061 9.891 1.00 75.00 85 LEU A CA 1
ATOM 675 C C . LEU A 1 85 ? 2.429 -4.255 9.042 1.00 75.00 85 LEU A C 1
ATOM 677 O O . LEU A 1 85 ? 2.094 -5.383 9.388 1.00 75.00 85 LEU A O 1
ATOM 681 N N . ALA A 1 86 ? 3.240 -4.024 8.006 1.00 80.62 86 ALA A N 1
ATOM 682 C CA . ALA A 1 86 ? 3.799 -5.079 7.159 1.00 80.62 86 ALA A CA 1
ATOM 683 C C . ALA A 1 86 ? 4.604 -6.100 7.979 1.00 80.62 86 ALA A C 1
ATOM 685 O O . ALA A 1 86 ? 4.369 -7.302 7.882 1.00 80.62 86 ALA A O 1
ATOM 686 N N . LYS A 1 87 ? 5.465 -5.636 8.894 1.00 83.56 87 LYS A N 1
ATOM 687 C CA . LYS A 1 87 ? 6.209 -6.527 9.804 1.00 83.56 87 LYS A CA 1
ATOM 688 C C . LYS A 1 87 ? 5.280 -7.425 10.632 1.00 83.56 87 LYS A C 1
ATOM 690 O O . LYS A 1 87 ? 5.524 -8.617 10.761 1.00 83.56 87 LYS A O 1
ATOM 695 N N . LYS A 1 88 ? 4.170 -6.883 11.146 1.00 81.00 88 LYS A N 1
ATOM 696 C CA . LYS A 1 88 ? 3.163 -7.651 11.911 1.00 81.00 88 LYS A CA 1
ATOM 697 C C . LYS A 1 88 ? 2.371 -8.660 11.072 1.00 81.00 88 LYS A C 1
ATOM 699 O O . LYS A 1 88 ? 1.669 -9.491 11.646 1.00 81.00 88 LYS A O 1
ATOM 704 N N . LEU A 1 89 ? 2.424 -8.546 9.748 1.00 78.56 89 LEU A N 1
ATOM 705 C CA . LEU A 1 89 ? 1.791 -9.464 8.799 1.00 78.56 89 LEU A CA 1
ATOM 706 C C . LEU A 1 89 ? 2.758 -10.545 8.296 1.00 78.56 89 LEU A C 1
ATOM 708 O O . LEU A 1 89 ? 2.331 -11.401 7.535 1.00 78.56 89 LEU A O 1
ATOM 712 N N . GLY A 1 90 ? 4.024 -10.520 8.728 1.00 85.25 90 GLY A N 1
ATOM 713 C CA . GLY A 1 90 ? 5.035 -11.511 8.349 1.00 85.25 90 GLY A CA 1
ATOM 714 C C . GLY A 1 90 ? 5.963 -11.087 7.208 1.00 85.25 90 GLY A C 1
ATOM 715 O O . GLY A 1 90 ? 6.761 -11.900 6.762 1.00 85.25 90 GLY A O 1
ATOM 716 N N . TYR A 1 91 ? 5.904 -9.833 6.742 1.00 84.56 91 TYR A N 1
ATOM 717 C CA . TYR A 1 91 ? 6.824 -9.351 5.706 1.00 84.56 91 TYR A CA 1
ATOM 718 C C . TYR A 1 91 ? 8.211 -9.037 6.269 1.00 84.56 91 TYR A C 1
ATOM 720 O O . TYR A 1 91 ? 8.346 -8.370 7.301 1.00 84.56 91 TYR A O 1
ATOM 728 N N . THR A 1 92 ? 9.239 -9.417 5.510 1.00 89.06 92 THR A N 1
ATOM 729 C CA . THR A 1 92 ? 10.636 -9.054 5.771 1.00 89.06 92 THR A CA 1
ATOM 730 C C . THR A 1 92 ? 11.013 -7.799 4.974 1.00 89.06 92 THR A C 1
ATOM 732 O O . THR A 1 92 ? 10.878 -7.804 3.749 1.00 89.06 92 THR A O 1
ATOM 735 N N . PRO A 1 93 ? 11.496 -6.715 5.617 1.00 86.19 93 PRO A N 1
ATOM 736 C CA . PRO A 1 93 ? 11.936 -5.515 4.906 1.00 86.19 93 PRO A CA 1
ATOM 737 C C . PRO A 1 93 ? 13.130 -5.811 3.991 1.00 86.19 93 PRO A C 1
ATOM 739 O O . PRO A 1 93 ? 14.113 -6.385 4.446 1.00 86.19 93 PRO A O 1
ATOM 742 N N . GLN A 1 94 ? 13.066 -5.368 2.734 1.00 87.00 94 GLN A N 1
ATOM 743 C CA . GLN A 1 94 ? 14.153 -5.531 1.753 1.00 87.00 94 GLN A CA 1
ATOM 744 C C . GLN A 1 94 ? 15.075 -4.302 1.647 1.00 87.00 94 GLN A C 1
ATOM 746 O O . GLN A 1 94 ? 16.116 -4.360 1.006 1.00 87.00 94 GLN A O 1
ATOM 751 N N . GLY A 1 95 ? 14.707 -3.183 2.276 1.00 85.50 95 GLY A N 1
ATOM 752 C CA . GLY A 1 95 ? 15.482 -1.945 2.256 1.00 85.50 95 GLY A CA 1
ATOM 753 C C . GLY A 1 95 ? 14.595 -0.708 2.194 1.00 85.50 95 GLY A C 1
ATOM 754 O O . GLY A 1 95 ? 13.367 -0.795 2.265 1.00 85.50 95 GLY A O 1
ATOM 755 N N . THR A 1 96 ? 15.228 0.453 2.071 1.00 86.06 96 THR A N 1
ATOM 756 C CA . THR A 1 96 ? 14.563 1.739 1.846 1.00 86.06 96 THR A CA 1
ATOM 757 C C . THR A 1 96 ? 15.032 2.328 0.522 1.00 86.06 96 THR A C 1
ATOM 759 O O . THR A 1 96 ? 16.130 2.040 0.050 1.00 86.06 96 THR A O 1
ATOM 762 N N . TYR A 1 97 ? 14.192 3.151 -0.095 1.00 82.19 97 TYR A N 1
ATOM 763 C CA . TYR A 1 97 ? 14.532 3.863 -1.321 1.00 82.19 97 TYR A CA 1
ATOM 764 C C . TYR A 1 97 ? 13.975 5.285 -1.270 1.00 82.19 97 TYR A C 1
ATOM 766 O O . TYR A 1 97 ? 12.999 5.571 -0.570 1.00 82.19 97 TYR A O 1
ATOM 774 N N . THR A 1 98 ? 14.595 6.195 -2.017 1.00 84.12 98 THR A N 1
ATOM 775 C CA . THR A 1 98 ? 14.128 7.578 -2.118 1.00 84.12 98 THR A CA 1
ATOM 776 C C . THR A 1 98 ? 12.966 7.665 -3.103 1.00 84.12 98 THR A C 1
ATOM 778 O O . THR A 1 98 ? 13.108 7.332 -4.277 1.00 84.12 98 THR A O 1
ATOM 781 N N . MET A 1 99 ? 11.816 8.156 -2.641 1.00 80.94 99 MET A N 1
ATOM 782 C CA . MET A 1 99 ? 10.688 8.501 -3.504 1.00 80.94 99 MET A CA 1
ATOM 783 C C . MET A 1 99 ? 10.644 10.018 -3.714 1.00 80.94 99 MET A C 1
ATOM 785 O O . MET A 1 99 ? 10.575 10.778 -2.751 1.00 80.94 99 MET A O 1
ATOM 789 N N . ILE A 1 100 ? 10.613 10.456 -4.973 1.00 79.94 100 ILE A N 1
ATOM 790 C CA . ILE A 1 100 ? 10.401 11.861 -5.341 1.00 79.94 100 ILE A CA 1
ATOM 791 C C . ILE A 1 100 ? 8.997 11.999 -5.934 1.00 79.94 100 ILE A C 1
ATOM 793 O O . ILE A 1 100 ? 8.651 11.318 -6.898 1.00 79.94 100 ILE A O 1
ATOM 797 N N . ALA A 1 101 ? 8.180 12.888 -5.370 1.00 72.62 101 ALA A N 1
ATOM 798 C CA . ALA A 1 101 ? 6.856 13.203 -5.897 1.00 72.62 101 ALA A CA 1
ATOM 799 C C . ALA A 1 101 ? 6.910 14.497 -6.719 1.00 72.62 101 ALA A C 1
ATOM 801 O O . ALA A 1 101 ? 7.120 15.579 -6.172 1.00 72.62 101 ALA A O 1
ATOM 802 N N . TYR A 1 102 ? 6.687 14.403 -8.033 1.00 73.12 102 TYR A N 1
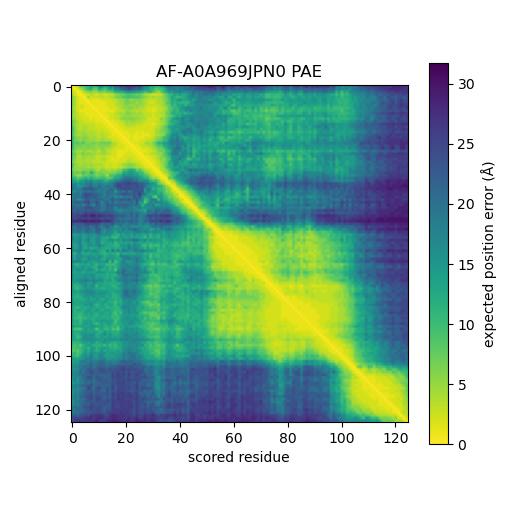ATOM 803 C CA . TYR A 1 102 ? 6.542 15.586 -8.879 1.00 73.12 102 TYR A CA 1
ATOM 804 C C . TYR A 1 102 ? 5.093 16.079 -8.853 1.00 73.12 102 TYR A C 1
ATOM 806 O O . TYR A 1 102 ? 4.187 15.427 -9.375 1.00 73.12 102 TYR A O 1
ATOM 814 N N 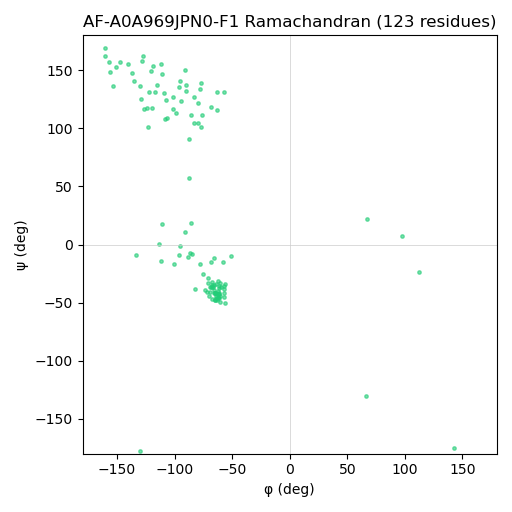. ILE A 1 103 ? 4.868 17.248 -8.254 1.00 69.62 103 ILE A N 1
ATOM 815 C CA . ILE A 1 103 ? 3.554 17.892 -8.210 1.00 69.62 103 ILE A CA 1
ATOM 816 C C . ILE A 1 103 ? 3.584 19.081 -9.169 1.00 69.62 103 ILE A C 1
ATOM 818 O O . ILE A 1 103 ? 4.236 20.092 -8.918 1.00 69.62 103 ILE A O 1
ATOM 822 N N . LYS A 1 104 ? 2.873 18.968 -10.293 1.00 63.59 104 LYS A N 1
ATOM 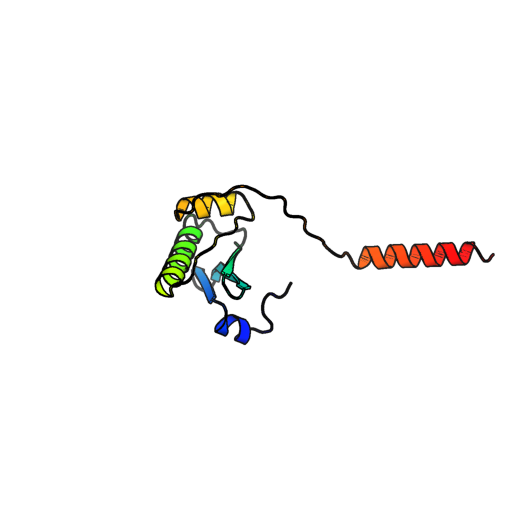823 C CA . LYS A 1 104 ? 2.787 20.042 -11.290 1.00 63.59 104 LYS A CA 1
ATOM 824 C C . LYS A 1 104 ? 1.820 21.125 -10.793 1.00 63.59 104 LYS A C 1
ATOM 826 O O . LYS A 1 104 ? 0.605 20.963 -10.878 1.00 63.59 104 LYS A O 1
ATOM 831 N N . ILE A 1 105 ? 2.345 22.234 -10.270 1.00 76.00 105 ILE A N 1
ATOM 832 C CA . ILE A 1 105 ? 1.528 23.356 -9.780 1.00 76.00 105 ILE A CA 1
ATOM 833 C C . ILE A 1 105 ? 1.142 24.263 -10.960 1.00 76.00 105 ILE A C 1
ATOM 835 O O . ILE A 1 105 ? 1.952 25.051 -11.448 1.00 76.00 105 ILE A O 1
ATOM 839 N N . ARG A 1 106 ? -0.118 24.180 -11.415 1.00 69.19 106 ARG A N 1
ATOM 840 C CA . ARG A 1 106 ? -0.667 25.015 -12.511 1.00 69.19 106 ARG A CA 1
ATOM 841 C C . ARG A 1 106 ? -0.555 26.519 -12.240 1.00 69.19 106 ARG A C 1
ATOM 843 O O . ARG A 1 106 ? -0.294 27.277 -13.167 1.00 69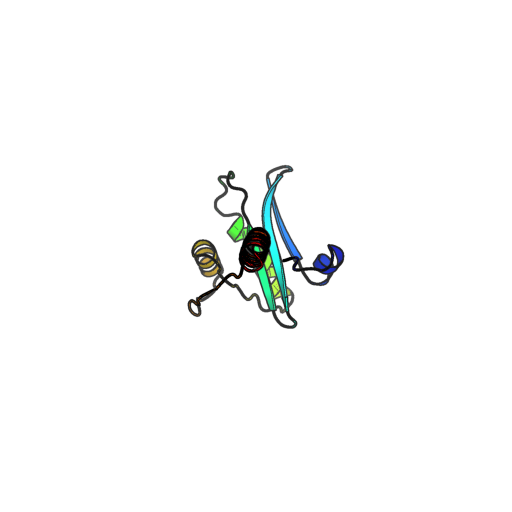.19 106 ARG A O 1
ATOM 850 N N . SER A 1 107 ? -0.712 26.948 -10.990 1.00 72.25 107 SER A N 1
ATOM 851 C CA . SER A 1 107 ? -0.657 28.368 -10.615 1.00 72.25 107 SER A CA 1
ATOM 852 C C . SER A 1 107 ? 0.735 28.977 -10.814 1.00 72.25 107 SER A C 1
ATOM 854 O O . SER A 1 107 ? 0.852 30.122 -11.237 1.00 72.25 107 SER A O 1
ATOM 856 N N . PHE A 1 108 ? 1.797 28.196 -10.593 1.00 73.44 108 PHE A N 1
ATOM 857 C CA . PHE A 1 108 ? 3.172 28.654 -10.796 1.00 73.44 108 PHE A CA 1
ATOM 858 C C . PHE A 1 108 ? 3.499 28.832 -12.286 1.00 73.44 108 PHE A C 1
ATOM 860 O O . PHE A 1 108 ? 4.198 29.767 -12.662 1.00 73.44 108 PHE A O 1
ATOM 867 N N . TYR A 1 109 ? 2.919 27.996 -13.155 1.00 75.75 109 TYR A N 1
ATOM 868 C CA . TYR A 1 109 ? 3.032 28.159 -14.606 1.00 75.75 109 TYR A CA 1
ATOM 869 C C . TYR A 1 109 ? 2.421 29.484 -15.084 1.00 75.75 109 TYR A C 1
ATOM 871 O O . TYR A 1 109 ? 3.057 30.209 -15.844 1.00 75.75 109 TYR A O 1
ATOM 879 N N . TRP A 1 110 ? 1.223 29.830 -14.601 1.00 76.94 110 TRP A N 1
ATOM 880 C CA . TRP A 1 110 ? 0.564 31.093 -14.951 1.00 76.94 110 TRP A CA 1
ATOM 881 C C . TRP A 1 110 ? 1.308 32.318 -14.424 1.00 76.94 110 TRP A C 1
ATOM 883 O O . TRP A 1 110 ? 1.431 33.297 -15.155 1.00 76.94 110 TRP A O 1
ATOM 893 N N . LEU A 1 111 ? 1.860 32.243 -13.210 1.00 81.31 111 LEU A N 1
ATOM 894 C CA . LEU A 1 111 ? 2.703 33.301 -12.652 1.00 81.31 111 LEU A CA 1
ATOM 895 C C . LEU A 1 111 ? 3.971 33.521 -13.495 1.00 81.31 111 LEU A C 1
ATOM 897 O O . LEU A 1 111 ? 4.321 34.650 -13.823 1.00 81.31 111 LEU A O 1
ATOM 901 N N . LEU A 1 112 ? 4.657 32.449 -13.895 1.00 82.44 112 LEU A N 1
ATOM 902 C CA . LEU A 1 112 ? 5.841 32.561 -14.752 1.00 82.44 112 LEU A CA 1
ATOM 903 C C . LEU A 1 112 ? 5.495 33.061 -16.160 1.00 82.44 112 LEU A C 1
ATOM 905 O O . LEU A 1 112 ? 6.266 33.819 -16.753 1.00 82.44 112 LEU A O 1
ATOM 909 N N . TYR A 1 113 ? 4.345 32.650 -16.695 1.00 82.31 113 TYR A N 1
ATOM 910 C CA . TYR A 1 113 ? 3.849 33.116 -17.984 1.00 82.31 113 TYR A CA 1
ATOM 911 C C . TYR A 1 113 ? 3.529 34.617 -17.955 1.00 82.31 113 TYR A C 1
ATOM 913 O O . TYR A 1 113 ? 4.008 35.355 -18.818 1.00 82.31 113 TYR A O 1
ATOM 921 N N . SER A 1 114 ? 2.804 35.094 -16.938 1.00 82.38 114 SER A N 1
ATOM 922 C CA . SER A 1 114 ? 2.473 36.517 -16.793 1.00 82.38 114 SER A CA 1
ATOM 923 C C . SER A 1 114 ? 3.722 37.375 -16.573 1.00 82.38 114 SER A C 1
ATOM 925 O O . SER A 1 114 ? 3.880 38.395 -17.241 1.00 82.38 114 SER A O 1
ATOM 927 N N . LEU A 1 115 ? 4.678 36.924 -15.752 1.00 86.88 115 LEU A N 1
ATOM 928 C CA . LEU A 1 115 ? 5.969 37.603 -15.573 1.00 86.88 115 LEU A CA 1
ATOM 929 C C . LEU A 1 115 ? 6.783 37.681 -16.876 1.00 86.88 115 LEU A C 1
ATOM 931 O O . LEU A 1 115 ? 7.419 38.702 -17.150 1.00 86.88 115 LEU A O 1
ATOM 935 N N . ARG A 1 116 ? 6.748 36.633 -17.714 1.00 85.19 116 ARG A N 1
ATOM 936 C CA . ARG A 1 116 ? 7.372 36.650 -19.051 1.00 85.19 116 ARG A CA 1
ATOM 937 C C . ARG A 1 116 ? 6.706 37.656 -19.986 1.00 85.19 116 ARG A C 1
ATOM 939 O O . ARG A 1 116 ? 7.416 38.361 -20.701 1.00 85.19 116 ARG A O 1
ATOM 946 N N . MET A 1 117 ? 5.377 37.734 -19.970 1.00 81.31 117 MET A N 1
ATOM 947 C CA . MET A 1 117 ? 4.620 38.694 -20.779 1.00 81.31 117 MET A CA 1
ATOM 948 C C . MET A 1 117 ? 4.918 40.137 -20.364 1.00 81.31 117 MET A C 1
ATOM 950 O O . MET A 1 117 ? 5.204 40.967 -21.224 1.00 81.31 117 MET A O 1
ATOM 954 N N . ILE A 1 118 ? 4.963 40.411 -19.057 1.00 82.94 118 ILE A N 1
ATOM 955 C CA . ILE A 1 118 ? 5.326 41.726 -18.512 1.00 82.94 118 ILE A CA 1
ATOM 956 C C . ILE A 1 118 ? 6.749 42.107 -18.944 1.00 82.94 118 ILE A C 1
ATOM 958 O O . ILE A 1 118 ? 6.949 43.174 -19.520 1.00 82.94 118 ILE A O 1
ATOM 962 N N . ARG A 1 119 ? 7.738 41.217 -18.776 1.00 81.38 119 ARG A N 1
ATOM 963 C CA . ARG A 1 119 ? 9.117 41.470 -19.241 1.00 81.38 119 ARG A CA 1
ATOM 964 C C . ARG A 1 119 ? 9.202 41.772 -20.736 1.00 81.38 119 ARG A C 1
ATOM 966 O O . ARG A 1 119 ? 10.000 42.612 -21.136 1.00 81.38 119 ARG A O 1
ATOM 973 N N . LYS A 1 120 ? 8.406 41.090 -21.564 1.00 76.81 120 LYS A N 1
ATOM 974 C CA . LYS A 1 120 ? 8.383 41.321 -23.015 1.00 76.81 120 LYS A CA 1
ATOM 975 C C . LYS A 1 120 ? 7.771 42.684 -23.361 1.00 76.81 120 LYS A C 1
ATOM 977 O O . LYS A 1 120 ? 8.278 43.348 -24.256 1.00 76.81 120 LYS A O 1
ATOM 982 N N . ALA A 1 121 ? 6.750 43.120 -22.623 1.00 75.00 121 ALA A N 1
ATOM 983 C CA . ALA A 1 121 ? 6.130 44.434 -22.792 1.00 75.00 121 ALA A CA 1
ATOM 984 C 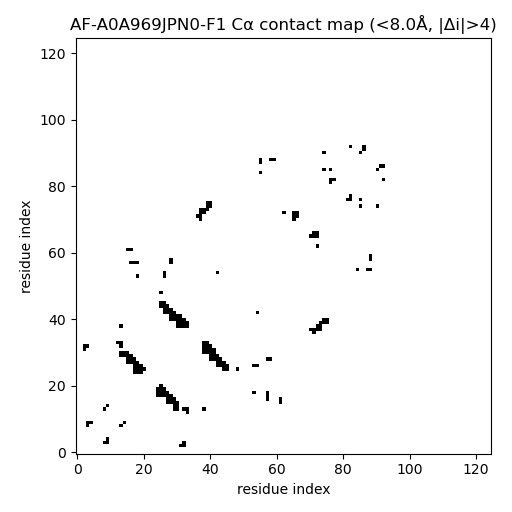C . ALA A 1 121 ? 7.071 45.595 -22.416 1.00 75.00 121 ALA A C 1
ATOM 986 O O . ALA A 1 121 ? 7.075 46.614 -23.096 1.00 75.00 121 ALA A O 1
ATOM 987 N N . PHE A 1 122 ? 7.908 45.425 -21.386 1.00 71.44 122 PHE A N 1
ATOM 988 C CA . PHE A 1 122 ? 8.904 46.429 -20.982 1.00 71.44 122 PHE A CA 1
ATOM 989 C C . PHE A 1 122 ? 10.165 46.459 -21.857 1.00 71.44 122 PHE A C 1
ATOM 991 O O . PHE A 1 122 ? 10.901 47.433 -21.805 1.00 71.44 122 PHE A O 1
ATOM 998 N N . ARG A 1 123 ? 10.428 45.418 -22.659 1.00 66.88 123 ARG A N 1
ATOM 999 C CA . ARG A 1 123 ? 11.585 45.364 -23.574 1.00 66.88 123 ARG A CA 1
ATOM 1000 C C . ARG A 1 123 ? 11.305 45.964 -24.960 1.00 66.88 123 ARG A C 1
ATOM 1002 O O . ARG A 1 123 ? 12.230 46.109 -25.745 1.00 66.88 123 ARG A O 1
ATOM 1009 N N . ASN A 1 124 ? 10.040 46.259 -25.261 1.00 57.34 124 ASN A N 1
ATOM 1010 C CA . ASN A 1 124 ? 9.580 46.828 -26.533 1.00 57.34 124 ASN A CA 1
ATOM 1011 C C . ASN A 1 124 ? 9.090 48.288 -26.385 1.00 57.34 124 ASN A C 1
ATOM 1013 O O . ASN A 1 124 ? 8.350 48.770 -27.241 1.00 57.34 124 ASN A O 1
ATOM 1017 N N . ARG A 1 125 ? 9.458 48.964 -25.292 1.00 54.44 125 ARG A N 1
ATOM 1018 C CA . ARG A 1 125 ? 9.394 50.423 -25.130 1.00 54.44 125 ARG A CA 1
ATOM 1019 C C . ARG A 1 125 ? 10.815 50.959 -25.108 1.00 54.44 125 ARG A C 1
ATOM 1021 O O . ARG A 1 125 ? 10.986 52.104 -25.563 1.00 54.44 125 ARG A O 1
#

Secondary structure (DSSP, 8-state):
--SSSSHHHHHHH--EEEEEETTEEEEEEEEEEEETTEEEEEEEE-TT---SSHHHHHHHHHHHHHHHTT-------SSHHHHHHHHHTTPPP------------HHHHHHHHHHHHHHHHHT--

Mean predicted aligned error: 14.21 Å

pLDDT: mean 71.07, std 13.6, range [33.56, 89.31]

Solvent-accessible surface area (backbone atoms only — not comparable to full-atom values): 8014 Å² total; per-residue (Å²): 137,78,74,51,95,42,74,65,53,34,62,77,71,41,58,68,51,70,42,69,60,83,94,42,79,60,36,42,40,33,54,50,39,76,51,105,81,47,48,40,66,47,75,58,73,64,94,81,70,88,76,82,62,61,68,58,54,52,52,48,55,55,47,50,56,29,55,77,70,74,41,66,77,59,80,78,57,92,40,72,71,48,40,56,50,40,46,77,72,72,52,80,88,91,77,86,79,91,83,84,84,88,75,88,58,67,67,60,54,52,52,53,50,52,52,50,52,51,54,53,59,67,73,76,112

Radius of gyration: 21.31 Å; Cα contacts (8 Å, |Δi|>4): 110; chains: 1; bounding box: 39×69×45 Å